Protein AF-A0A4R2ZAX1-F1 (afdb_monomer_lite)

Secondary structure (DSSP, 8-state):
-------------TTS---HHHHHHHHHHHHHHHHHHHHS--THHHH---HHHHHHHHHH-HHHHHHHHHHHHHHHTT-S-------S----SS----------------------------

Structure (mmCIF, N/CA/C/O backbone):
data_AF-A0A4R2ZAX1-F1
#
_entry.id   AF-A0A4R2ZAX1-F1
#
loop_
_atom_site.group_PDB
_atom_site.id
_atom_site.type_symbol
_atom_site.label_atom_id
_atom_site.label_alt_id
_atom_site.label_comp_id
_atom_site.label_asym_id
_atom_site.label_entity_id
_atom_site.label_seq_id
_atom_site.pdbx_PDB_ins_code
_atom_site.Cartn_x
_atom_site.Cartn_y
_atom_site.Cartn_z
_atom_site.occupancy
_atom_site.B_iso_or_equiv
_atom_site.auth_seq_id
_atom_site.auth_comp_id
_atom_site.auth_asym_id
_atom_site.auth_atom_id
_atom_site.pdbx_PDB_model_num
ATOM 1 N N . MET A 1 1 ? -13.861 -36.154 13.184 1.00 59.50 1 MET A N 1
ATOM 2 C CA . MET A 1 1 ? -14.965 -35.185 12.996 1.00 59.50 1 MET A CA 1
ATOM 3 C C . MET A 1 1 ? -15.393 -34.821 14.409 1.00 59.50 1 MET A C 1
ATOM 5 O O . MET A 1 1 ? -15.868 -35.712 15.083 1.00 59.50 1 MET A O 1
ATOM 9 N N . THR A 1 2 ? -15.081 -33.687 15.022 1.00 68.56 2 THR A N 1
ATOM 10 C CA . THR A 1 2 ? -14.917 -32.296 14.586 1.00 68.56 2 THR A CA 1
ATOM 11 C C . THR A 1 2 ? -13.997 -31.585 15.585 1.00 68.56 2 THR A C 1
ATOM 13 O O . THR A 1 2 ? -14.235 -31.703 16.780 1.00 68.56 2 THR A O 1
ATOM 16 N N . ASP A 1 3 ? -13.019 -30.818 15.114 1.00 42.81 3 ASP A N 1
ATOM 17 C CA . ASP A 1 3 ? -12.650 -29.556 15.763 1.00 42.81 3 ASP A CA 1
ATOM 18 C C . ASP A 1 3 ? -12.007 -28.669 14.694 1.00 42.81 3 ASP A C 1
ATOM 20 O O . ASP A 1 3 ? -10.927 -28.943 14.174 1.00 42.81 3 ASP A O 1
ATOM 24 N N . THR A 1 4 ? -12.760 -27.669 14.258 1.00 69.31 4 THR A N 1
ATOM 25 C CA . THR A 1 4 ? -12.258 -26.559 13.456 1.00 69.31 4 THR A CA 1
ATOM 26 C C . THR A 1 4 ? -12.367 -25.337 14.340 1.00 69.31 4 THR A C 1
ATOM 28 O O . THR A 1 4 ? -13.487 -24.913 14.626 1.00 69.31 4 THR A O 1
ATOM 31 N N . PRO A 1 5 ? -11.236 -24.732 14.717 1.00 63.22 5 PRO A N 1
ATOM 32 C CA . PRO A 1 5 ? -11.286 -23.338 15.097 1.00 63.22 5 PRO A CA 1
ATOM 33 C C . PRO A 1 5 ? -10.113 -22.574 14.487 1.00 63.22 5 PRO A C 1
ATOM 35 O O . PRO A 1 5 ? -8.964 -22.764 14.875 1.00 63.22 5 PRO A O 1
ATOM 38 N N . GLN A 1 6 ? -10.421 -21.655 13.571 1.00 44.16 6 GLN A N 1
ATOM 39 C CA . GLN A 1 6 ? -9.956 -20.269 13.688 1.00 44.16 6 GLN A CA 1
ATOM 40 C C . GLN A 1 6 ? -10.582 -19.386 12.606 1.00 44.16 6 GLN A C 1
ATOM 42 O O . GLN A 1 6 ? -10.069 -19.207 11.507 1.00 44.16 6 GLN A O 1
ATOM 47 N N . ASN A 1 7 ? -11.704 -18.785 12.983 1.00 66.56 7 ASN A N 1
ATOM 48 C CA . ASN A 1 7 ? -11.965 -17.376 12.726 1.00 66.56 7 ASN A CA 1
ATOM 49 C C . ASN A 1 7 ? -12.207 -16.758 14.114 1.00 66.56 7 ASN A C 1
ATOM 51 O O . ASN A 1 7 ? -12.826 -17.423 14.951 1.00 66.56 7 ASN A O 1
ATOM 55 N N . PRO A 1 8 ? -11.702 -15.554 14.413 1.00 53.81 8 PRO A N 1
ATOM 56 C CA . PRO A 1 8 ? -12.649 -14.442 14.370 1.00 53.81 8 PRO A CA 1
ATOM 57 C C . PRO A 1 8 ? -12.025 -13.103 13.951 1.00 53.81 8 PRO A C 1
ATOM 59 O O . PRO A 1 8 ? -10.872 -12.784 14.250 1.00 53.81 8 PRO A O 1
ATOM 62 N N . GLY A 1 9 ? -12.858 -12.267 13.333 1.00 58.75 9 GLY A N 1
ATOM 63 C CA . GLY A 1 9 ? -12.617 -10.837 13.235 1.00 58.75 9 GLY A CA 1
ATOM 64 C C . GLY A 1 9 ? -12.311 -10.233 14.605 1.00 58.75 9 GLY A C 1
ATOM 65 O O . GLY A 1 9 ? -12.940 -10.561 15.610 1.00 58.75 9 GLY A O 1
ATOM 66 N N . ALA A 1 10 ? -11.339 -9.330 14.635 1.00 45.19 10 ALA A N 1
ATOM 67 C CA . ALA A 1 10 ? -11.029 -8.536 15.808 1.00 45.19 10 ALA A CA 1
ATOM 68 C C . ALA A 1 10 ? -11.028 -7.062 15.409 1.00 45.19 10 ALA A C 1
ATOM 70 O O . ALA A 1 10 ? -10.055 -6.539 14.865 1.00 45.19 10 ALA A O 1
ATOM 71 N N . ALA A 1 11 ? -12.152 -6.410 15.701 1.00 52.56 11 ALA A N 1
ATOM 72 C CA . ALA A 1 11 ? -12.218 -4.979 15.925 1.00 52.56 11 ALA A CA 1
ATOM 73 C C . ALA A 1 11 ? -11.217 -4.619 17.033 1.00 52.56 11 ALA A C 1
ATOM 75 O O . ALA A 1 11 ? -11.395 -5.037 18.176 1.00 52.56 11 ALA A O 1
ATOM 76 N N . LYS A 1 12 ? -10.146 -3.901 16.685 1.00 48.34 12 LYS A N 1
ATOM 77 C CA . LYS A 1 12 ? -9.201 -3.317 17.643 1.00 48.34 12 LYS A CA 1
ATOM 78 C C . LYS A 1 12 ? -8.815 -1.918 17.169 1.00 48.34 12 LYS A C 1
ATOM 80 O O . LYS A 1 12 ? -8.090 -1.778 16.189 1.00 48.34 12 LYS A O 1
ATOM 85 N N . ASP A 1 13 ? -9.418 -0.941 17.842 1.00 47.03 13 ASP A N 1
ATOM 86 C CA . ASP A 1 13 ? -8.963 0.431 18.106 1.00 47.03 13 ASP A CA 1
ATOM 87 C C . ASP A 1 13 ? -8.392 1.233 16.916 1.00 47.03 13 ASP A C 1
ATOM 89 O O . ASP A 1 13 ? -7.234 1.054 16.536 1.00 47.03 13 ASP A O 1
ATOM 93 N N . PRO A 1 14 ? -9.162 2.176 16.333 1.00 54.44 14 PRO A N 1
ATOM 94 C CA . PRO A 1 14 ? -8.830 2.759 15.032 1.00 54.44 14 PRO A CA 1
ATOM 95 C C . PRO A 1 14 ? -7.613 3.700 14.999 1.00 54.44 14 PRO A C 1
ATOM 97 O O . PRO A 1 14 ? -7.168 4.020 13.902 1.00 54.44 14 PRO A O 1
ATOM 100 N N . LEU A 1 15 ? -7.059 4.166 16.130 1.00 52.66 15 LEU A N 1
ATOM 101 C CA . LEU A 1 15 ? -6.051 5.247 16.118 1.00 52.66 15 LEU A CA 1
ATOM 102 C C . LEU A 1 15 ? -4.958 5.181 17.207 1.00 52.66 15 LEU A C 1
ATOM 104 O O . LEU A 1 15 ? -4.356 6.204 17.532 1.00 52.66 15 LEU A O 1
ATOM 108 N N . HIS A 1 16 ? -4.633 4.014 17.770 1.00 44.53 16 HIS A N 1
ATOM 109 C CA . HIS A 1 16 ? -3.460 3.907 18.654 1.00 44.53 16 HIS A CA 1
ATOM 110 C C . HIS A 1 16 ? -2.325 3.102 18.019 1.00 44.53 16 HIS A C 1
ATOM 112 O O . HIS A 1 16 ? -2.410 1.889 17.864 1.00 44.53 16 HIS A O 1
ATOM 118 N N . GLY A 1 17 ? -1.242 3.801 17.657 1.00 52.59 17 GLY A N 1
ATOM 119 C CA . GLY A 1 17 ? 0.031 3.187 17.278 1.00 52.59 17 GLY A CA 1
ATOM 120 C C . GLY A 1 17 ? 0.022 2.496 15.917 1.00 52.59 17 GLY A C 1
ATOM 121 O O . GLY A 1 17 ? 0.409 1.332 15.830 1.00 52.59 17 GLY A O 1
ATOM 122 N N . VAL A 1 18 ? -0.398 3.191 14.850 1.00 68.19 18 VAL A N 1
ATOM 123 C CA . VAL A 1 18 ? -0.291 2.657 13.482 1.00 68.19 18 VAL A CA 1
ATOM 124 C C . VAL A 1 18 ? 1.183 2.398 13.176 1.00 68.19 18 VAL A C 1
ATOM 126 O O . VAL A 1 18 ? 1.967 3.304 12.910 1.00 68.19 18 VAL A O 1
ATOM 129 N N . THR A 1 19 ? 1.575 1.133 13.266 1.00 85.06 19 THR A N 1
ATOM 130 C CA . THR A 1 19 ? 2.918 0.687 12.925 1.00 85.06 19 THR A CA 1
ATOM 131 C C . THR A 1 19 ? 3.063 0.607 11.409 1.00 85.06 19 THR A C 1
ATOM 133 O O . THR A 1 19 ? 2.081 0.467 10.677 1.00 85.06 19 THR A O 1
ATOM 136 N N . LEU A 1 20 ? 4.309 0.598 10.930 1.00 87.25 20 LEU A N 1
ATOM 137 C CA . LEU A 1 20 ? 4.616 0.335 9.521 1.00 87.25 20 LEU A CA 1
ATOM 138 C C . LEU A 1 20 ? 3.970 -0.970 9.013 1.00 87.25 20 LEU A C 1
ATOM 140 O O . LEU A 1 20 ? 3.597 -1.071 7.849 1.00 87.25 20 LEU A O 1
ATOM 144 N N . GLU A 1 21 ? 3.812 -1.961 9.896 1.00 89.62 21 GLU A N 1
ATOM 145 C CA . GLU A 1 21 ? 3.100 -3.209 9.607 1.00 89.62 21 GLU A CA 1
ATOM 146 C C . GLU A 1 21 ? 1.612 -2.980 9.365 1.00 89.62 21 GLU A C 1
ATOM 148 O O . GLU A 1 21 ? 1.071 -3.483 8.379 1.00 89.62 21 GLU A O 1
ATOM 153 N N . LYS A 1 22 ? 0.954 -2.212 10.238 1.00 87.44 22 LYS A N 1
ATOM 154 C CA . LYS A 1 22 ? -0.475 -1.932 10.116 1.00 87.44 22 LYS A CA 1
ATOM 155 C C . LYS A 1 22 ? -0.767 -1.137 8.850 1.00 87.44 22 LYS A C 1
ATOM 157 O O . LYS A 1 22 ? -1.651 -1.524 8.096 1.00 87.44 22 LYS A O 1
ATOM 162 N N . LEU A 1 23 ? 0.024 -0.097 8.600 1.00 89.62 23 LEU A N 1
ATOM 163 C CA . LEU A 1 23 ? -0.051 0.729 7.400 1.00 89.62 23 LEU A CA 1
ATOM 164 C C . LEU A 1 23 ? 0.061 -0.126 6.131 1.00 89.62 23 LEU A C 1
ATOM 166 O O . LEU A 1 23 ? -0.827 -0.100 5.279 1.00 89.62 23 LEU A O 1
ATOM 170 N N . LEU A 1 24 ? 1.115 -0.943 6.038 1.00 90.50 24 LEU A N 1
ATOM 171 C CA . LEU A 1 24 ? 1.327 -1.817 4.887 1.00 90.50 24 LEU A CA 1
ATOM 172 C C . LEU A 1 24 ? 0.185 -2.826 4.722 1.00 90.50 24 LEU A C 1
ATOM 174 O 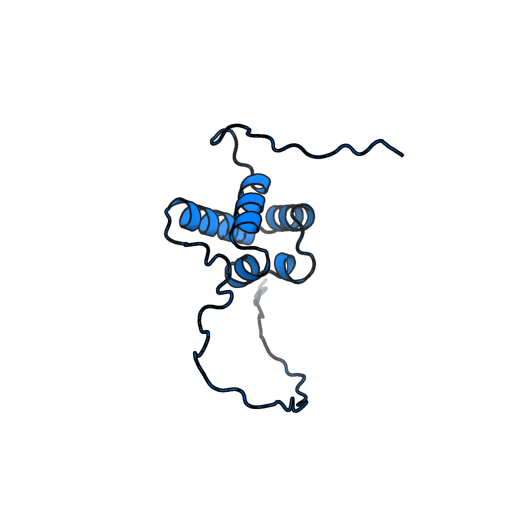O . LEU A 1 24 ? -0.276 -3.047 3.607 1.00 90.50 24 LEU A O 1
ATOM 178 N N . THR A 1 25 ? -0.282 -3.426 5.819 1.00 90.25 25 THR A N 1
ATOM 179 C CA . THR A 1 25 ? -1.384 -4.398 5.785 1.00 90.25 25 THR A CA 1
ATOM 180 C C . THR A 1 25 ? -2.665 -3.752 5.265 1.00 90.25 25 THR A C 1
ATOM 182 O O . THR A 1 25 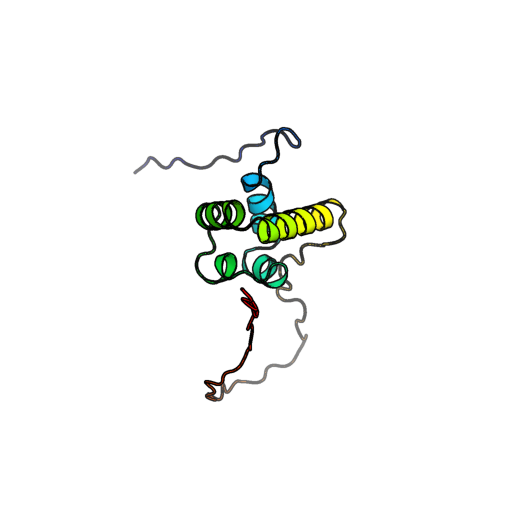? -3.309 -4.329 4.398 1.00 90.25 25 THR A O 1
ATOM 185 N N . THR A 1 26 ? -2.999 -2.538 5.714 1.00 88.69 26 THR A N 1
ATOM 186 C CA . THR A 1 26 ? -4.167 -1.791 5.225 1.00 88.69 26 THR A CA 1
ATOM 187 C C . THR A 1 26 ? -4.063 -1.499 3.728 1.00 88.69 26 THR A C 1
ATOM 189 O O . THR A 1 26 ? -5.026 -1.708 2.993 1.00 88.69 26 THR A O 1
ATOM 192 N N . LEU A 1 27 ? -2.895 -1.058 3.251 1.00 89.56 27 LEU A N 1
ATOM 193 C CA . LEU A 1 27 ? -2.683 -0.805 1.824 1.00 89.56 27 LEU A CA 1
ATOM 194 C C . LEU A 1 27 ? -2.830 -2.080 0.986 1.00 89.56 27 LEU A C 1
ATOM 196 O O . LEU A 1 27 ? -3.489 -2.072 -0.051 1.00 89.56 27 LEU A O 1
ATOM 200 N N . VAL A 1 28 ? -2.247 -3.189 1.440 1.00 89.62 28 VAL A N 1
ATOM 201 C CA . VAL A 1 28 ? -2.350 -4.481 0.751 1.00 89.62 28 VAL A CA 1
ATOM 202 C C . VAL A 1 28 ? -3.789 -5.003 0.755 1.00 89.62 28 VAL A C 1
ATOM 204 O O . VAL A 1 28 ? -4.221 -5.542 -0.257 1.00 89.62 28 VAL A O 1
ATOM 207 N N . ASP A 1 29 ? -4.532 -4.825 1.845 1.00 87.31 29 ASP A N 1
ATOM 208 C CA . ASP A 1 29 ? -5.932 -5.254 1.962 1.00 87.31 29 ASP A CA 1
ATOM 209 C C . ASP A 1 29 ? -6.856 -4.487 0.996 1.00 87.31 29 ASP A C 1
ATOM 211 O O . ASP A 1 29 ? -7.731 -5.078 0.369 1.00 87.31 29 ASP A O 1
ATOM 215 N N . ASN A 1 30 ? -6.602 -3.186 0.798 1.00 87.44 30 ASN A N 1
ATOM 216 C CA . ASN A 1 30 ? -7.426 -2.330 -0.064 1.00 87.44 30 ASN A CA 1
ATOM 217 C C . ASN A 1 30 ? -7.023 -2.365 -1.550 1.00 87.44 30 ASN A C 1
ATOM 219 O O . ASN A 1 30 ? -7.893 -2.345 -2.421 1.00 87.44 30 ASN A O 1
ATOM 223 N N . PHE A 1 31 ? -5.722 -2.394 -1.860 1.00 86.88 31 PHE A N 1
ATOM 224 C CA . PHE A 1 31 ? -5.207 -2.288 -3.236 1.00 86.88 31 PHE A CA 1
ATOM 225 C C . PHE A 1 31 ? -4.604 -3.594 -3.772 1.00 86.88 31 PHE A C 1
ATOM 227 O O . PHE A 1 31 ? -4.583 -3.830 -4.982 1.00 86.88 31 PHE A O 1
ATOM 234 N N . GLY A 1 32 ? -4.077 -4.440 -2.890 1.00 88.25 32 GLY A N 1
ATOM 235 C CA . GLY A 1 32 ? -3.301 -5.618 -3.257 1.00 88.25 32 GLY A CA 1
ATOM 236 C C . GLY A 1 32 ? -1.864 -5.313 -3.695 1.00 88.25 32 GLY A C 1
ATOM 237 O O . GLY A 1 32 ? -1.495 -4.211 -4.103 1.00 88.25 32 GLY A O 1
ATOM 238 N N . TRP A 1 33 ? -1.030 -6.352 -3.665 1.00 87.94 33 TRP A N 1
ATOM 239 C CA . TRP A 1 33 ? 0.378 -6.297 -4.067 1.00 87.94 33 TRP A CA 1
ATOM 240 C C . TRP A 1 33 ? 0.668 -5.727 -5.468 1.00 87.94 33 TRP A C 1
ATOM 242 O O . TRP A 1 33 ? 1.621 -4.955 -5.577 1.00 87.94 33 TRP A O 1
ATOM 252 N N . PRO A 1 34 ? -0.089 -6.038 -6.544 1.00 86.25 34 PRO A N 1
ATOM 253 C CA . PRO A 1 34 ? 0.251 -5.528 -7.876 1.00 86.25 34 PRO A CA 1
ATOM 254 C C . PRO A 1 34 ? 0.070 -4.008 -7.996 1.00 86.25 34 PRO A C 1
ATOM 256 O O . PRO A 1 34 ? 0.873 -3.341 -8.651 1.00 86.25 34 PRO A O 1
ATOM 259 N N . ALA A 1 35 ? -0.947 -3.448 -7.337 1.00 86.75 35 ALA A N 1
ATOM 260 C CA . ALA A 1 35 ? -1.164 -2.007 -7.301 1.00 86.75 35 ALA A CA 1
ATOM 261 C C . ALA A 1 35 ? -0.064 -1.314 -6.486 1.00 86.75 35 ALA A C 1
ATOM 263 O O . ALA A 1 35 ? 0.530 -0.348 -6.962 1.00 86.75 35 ALA A O 1
ATOM 264 N N . LEU A 1 36 ? 0.301 -1.871 -5.325 1.00 88.12 36 LEU A N 1
ATOM 265 C CA . LEU A 1 36 ? 1.418 -1.361 -4.522 1.00 88.12 36 LEU A CA 1
ATOM 266 C C . LEU A 1 36 ? 2.745 -1.401 -5.286 1.00 88.12 36 LEU A C 1
ATOM 268 O O . LEU A 1 36 ? 3.497 -0.439 -5.227 1.00 88.12 36 LEU A O 1
ATOM 272 N N . ALA A 1 37 ? 3.023 -2.473 -6.032 1.00 88.94 37 ALA A N 1
ATOM 273 C CA . ALA A 1 37 ? 4.229 -2.590 -6.855 1.00 88.94 37 ALA A CA 1
ATOM 274 C C . ALA A 1 37 ? 4.266 -1.602 -8.035 1.00 88.94 37 ALA A C 1
ATOM 276 O O . ALA A 1 37 ? 5.342 -1.331 -8.571 1.00 88.94 37 ALA A O 1
ATOM 277 N N . SER A 1 38 ? 3.099 -1.108 -8.460 1.00 87.06 38 SER A N 1
ATOM 278 C CA . SER A 1 38 ? 2.974 -0.105 -9.523 1.00 87.06 38 SER A CA 1
ATOM 279 C C . SER A 1 38 ? 3.214 1.307 -8.994 1.00 87.06 38 SER A C 1
ATOM 281 O O . SER A 1 38 ? 3.818 2.114 -9.691 1.00 87.06 38 SER A O 1
ATOM 283 N N . GLN A 1 39 ? 2.776 1.588 -7.764 1.00 86.81 39 GLN A N 1
ATOM 284 C CA . GLN A 1 39 ? 3.021 2.865 -7.089 1.00 86.81 39 GLN A CA 1
ATOM 285 C C . GLN A 1 39 ? 4.455 2.944 -6.551 1.00 86.81 39 GLN A C 1
ATOM 287 O O . GLN A 1 39 ? 5.186 3.890 -6.817 1.00 86.81 39 GLN A O 1
ATOM 292 N N . VAL A 1 40 ? 4.889 1.899 -5.847 1.00 87.69 40 VAL A N 1
ATOM 293 C CA . VAL A 1 40 ? 6.233 1.773 -5.285 1.00 87.69 40 VAL A CA 1
ATOM 294 C C . VAL A 1 40 ? 6.965 0.693 -6.068 1.00 87.69 40 VAL A C 1
ATOM 296 O O . VAL A 1 40 ? 6.806 -0.505 -5.816 1.00 87.69 40 VAL A O 1
ATOM 299 N N . ASN A 1 41 ? 7.784 1.111 -7.034 1.00 85.69 41 ASN A N 1
ATOM 300 C CA . ASN A 1 41 ? 8.504 0.208 -7.933 1.00 85.69 41 ASN A CA 1
ATOM 301 C C . ASN A 1 41 ? 9.688 -0.497 -7.235 1.00 85.69 41 ASN A C 1
ATOM 303 O O . ASN A 1 41 ? 10.852 -0.303 -7.586 1.00 85.69 41 ASN A O 1
ATOM 307 N N . ILE A 1 42 ? 9.394 -1.335 -6.238 1.00 86.00 42 ILE A N 1
ATOM 308 C CA . ILE A 1 42 ? 10.364 -2.165 -5.518 1.00 86.00 42 ILE A CA 1
ATOM 309 C C . ILE A 1 42 ? 10.166 -3.642 -5.843 1.00 86.00 42 ILE A C 1
ATOM 311 O O . ILE A 1 42 ? 9.048 -4.146 -5.952 1.00 86.00 42 ILE A O 1
ATOM 315 N N . ASN A 1 43 ? 11.277 -4.375 -5.947 1.00 84.69 43 ASN A N 1
ATOM 316 C CA . ASN A 1 43 ? 11.226 -5.796 -6.286 1.00 84.69 43 ASN A CA 1
ATOM 317 C C . ASN A 1 43 ? 10.591 -6.656 -5.177 1.00 84.69 43 ASN A C 1
ATOM 319 O O . ASN A 1 43 ? 10.068 -7.733 -5.452 1.00 84.69 43 ASN A O 1
ATOM 323 N N . CYS A 1 44 ? 10.586 -6.153 -3.937 1.00 85.88 44 CYS A N 1
ATOM 324 C CA . CYS A 1 44 ? 9.995 -6.830 -2.785 1.00 85.88 44 CYS A CA 1
ATOM 325 C C . CYS A 1 44 ? 8.515 -7.186 -3.008 1.00 85.88 44 CYS A C 1
ATOM 327 O O . CYS A 1 44 ? 8.101 -8.291 -2.683 1.00 85.88 44 CYS A O 1
ATOM 329 N N . PHE A 1 45 ? 7.734 -6.291 -3.619 1.00 86.31 45 PHE A N 1
ATOM 330 C CA . PHE A 1 45 ? 6.309 -6.518 -3.886 1.00 86.31 45 PHE A CA 1
ATOM 331 C C . PHE A 1 45 ? 6.043 -7.407 -5.109 1.00 86.31 45 PHE A C 1
ATOM 333 O O . PHE A 1 45 ? 4.923 -7.876 -5.286 1.00 86.31 45 PHE A O 1
ATOM 340 N N . LYS A 1 46 ? 7.059 -7.649 -5.949 1.00 85.12 46 LYS A N 1
ATOM 341 C CA . LYS A 1 46 ? 6.951 -8.460 -7.173 1.00 85.12 46 LYS A CA 1
ATOM 342 C C . LYS A 1 46 ? 7.416 -9.902 -6.968 1.00 85.12 46 LYS A C 1
ATOM 344 O O . LYS A 1 46 ? 6.802 -10.808 -7.515 1.00 85.12 46 LYS A O 1
ATOM 349 N N . SER A 1 47 ? 8.502 -10.103 -6.217 1.00 82.81 47 SER A N 1
ATOM 350 C CA . SER A 1 47 ? 9.141 -11.421 -6.051 1.00 82.81 47 SER A CA 1
ATOM 351 C C . SER A 1 47 ? 8.644 -12.180 -4.818 1.00 82.81 47 SER A C 1
ATOM 353 O O . SER A 1 47 ? 8.285 -13.344 -4.933 1.00 82.81 47 SER A O 1
ATOM 355 N N . ASP A 1 48 ? 8.555 -11.515 -3.662 1.00 79.38 48 ASP A N 1
ATOM 356 C CA . ASP A 1 48 ? 8.142 -12.130 -2.392 1.00 79.38 48 ASP A CA 1
ATOM 357 C C . ASP A 1 48 ? 7.087 -11.258 -1.690 1.00 79.38 48 ASP A C 1
ATOM 359 O O . ASP A 1 48 ? 7.374 -10.652 -0.646 1.00 79.38 48 ASP A O 1
ATOM 363 N N . PRO A 1 49 ? 5.865 -11.157 -2.258 1.00 84.12 49 PRO A N 1
ATOM 364 C CA . PRO A 1 49 ? 4.786 -10.340 -1.713 1.00 84.12 49 PRO A CA 1
ATOM 365 C C . PRO A 1 49 ? 4.291 -10.905 -0.373 1.00 84.12 49 PRO A C 1
ATOM 367 O O . PRO A 1 49 ? 3.334 -11.671 -0.285 1.00 84.12 49 PRO A O 1
ATOM 370 N N . SER A 1 50 ? 4.981 -10.532 0.701 1.00 89.69 50 SER A N 1
ATOM 371 C CA . SER A 1 50 ? 4.653 -10.889 2.077 1.00 89.69 50 SER A CA 1
ATOM 372 C C . SER A 1 50 ? 4.911 -9.707 2.998 1.00 89.69 50 SER A C 1
ATOM 374 O O . SER A 1 50 ? 5.912 -8.996 2.859 1.00 89.69 50 SER A O 1
ATOM 376 N N . VAL A 1 51 ? 4.037 -9.527 3.990 1.00 88.19 51 VAL A N 1
ATOM 377 C CA . VAL A 1 51 ? 4.135 -8.451 4.986 1.00 88.19 51 VAL A CA 1
ATOM 378 C C . VAL A 1 51 ? 5.471 -8.518 5.733 1.00 88.19 51 VAL A C 1
ATOM 380 O O . VAL A 1 51 ? 6.179 -7.518 5.827 1.00 88.19 51 VAL A O 1
ATOM 383 N N . LYS A 1 52 ? 5.896 -9.708 6.178 1.00 87.25 52 LYS A N 1
ATOM 384 C CA . LYS A 1 52 ? 7.154 -9.885 6.930 1.00 87.25 52 LYS A CA 1
ATOM 385 C C . LYS A 1 52 ? 8.397 -9.557 6.091 1.00 87.25 52 LYS A C 1
ATOM 387 O O . LYS A 1 52 ? 9.301 -8.877 6.580 1.00 87.25 52 LYS A O 1
ATOM 392 N N . SER A 1 53 ? 8.439 -10.022 4.838 1.00 89.38 53 SER A N 1
ATOM 393 C CA . SER A 1 53 ? 9.549 -9.750 3.907 1.00 89.38 53 SER A CA 1
ATOM 394 C C . SER A 1 53 ? 9.635 -8.256 3.581 1.00 89.38 53 SER A C 1
ATOM 396 O O . SER A 1 53 ? 10.693 -7.636 3.716 1.00 89.38 53 SER A O 1
ATOM 398 N N . SER A 1 54 ? 8.480 -7.652 3.301 1.00 90.62 54 SER A N 1
ATOM 399 C CA . SER A 1 54 ? 8.342 -6.221 3.041 1.00 90.62 54 SER A CA 1
ATOM 400 C C . SER A 1 54 ? 8.808 -5.376 4.217 1.00 90.62 54 SER A C 1
ATOM 402 O O . SER A 1 54 ? 9.630 -4.487 4.035 1.00 90.62 54 SER A O 1
ATOM 404 N N . LEU A 1 55 ? 8.400 -5.687 5.448 1.00 90.62 55 LEU A N 1
ATOM 405 C CA . LEU A 1 55 ? 8.859 -4.948 6.627 1.00 90.62 55 LEU A CA 1
ATOM 406 C C . LEU A 1 55 ? 10.367 -5.048 6.834 1.00 90.62 55 LEU A C 1
ATOM 408 O O . LEU A 1 55 ? 11.010 -4.047 7.153 1.00 90.62 55 LEU A O 1
ATOM 412 N N . LYS A 1 56 ? 10.957 -6.229 6.622 1.00 90.88 56 LYS A N 1
ATOM 413 C CA . LYS A 1 56 ? 12.414 -6.394 6.677 1.00 90.88 56 LYS A CA 1
ATOM 414 C C . LYS A 1 56 ? 13.109 -5.518 5.629 1.00 90.88 56 LYS A C 1
ATOM 416 O O . LYS A 1 56 ? 14.142 -4.923 5.936 1.00 90.88 56 LYS A O 1
ATOM 421 N N . PHE A 1 57 ? 12.536 -5.397 4.432 1.00 91.00 57 PHE A N 1
ATOM 422 C CA . PHE A 1 57 ? 13.046 -4.529 3.371 1.00 91.00 57 PHE A CA 1
ATOM 423 C C . PHE A 1 57 ? 12.890 -3.037 3.711 1.00 91.00 57 PHE A C 1
ATOM 425 O O . PHE A 1 57 ? 13.878 -2.307 3.711 1.00 91.00 57 PHE A O 1
ATOM 432 N N . LEU A 1 58 ? 11.694 -2.592 4.107 1.00 91.06 58 LEU A N 1
ATOM 433 C CA . LEU A 1 58 ? 11.401 -1.202 4.489 1.00 91.06 58 LEU A CA 1
ATOM 434 C C . LEU A 1 58 ? 12.199 -0.745 5.726 1.00 91.06 58 LEU A C 1
ATOM 436 O O . LEU A 1 58 ? 12.448 0.446 5.923 1.00 91.06 58 LEU A O 1
ATOM 440 N N . ARG A 1 59 ? 12.637 -1.677 6.580 1.00 90.56 59 ARG A N 1
ATOM 441 C CA . ARG A 1 59 ? 13.571 -1.391 7.682 1.00 90.56 59 ARG A CA 1
ATOM 442 C C . ARG A 1 59 ? 14.976 -1.041 7.190 1.00 90.56 59 ARG A C 1
ATOM 444 O O . ARG A 1 59 ? 15.597 -0.153 7.764 1.00 90.56 59 ARG A O 1
ATOM 451 N N . ARG A 1 60 ? 15.451 -1.707 6.135 1.00 93.19 60 ARG A N 1
ATOM 452 C CA . ARG A 1 60 ? 16.792 -1.514 5.548 1.00 93.19 60 ARG A CA 1
ATOM 453 C C . ARG A 1 60 ? 16.843 -0.388 4.515 1.00 93.19 60 ARG A C 1
ATOM 455 O O . ARG A 1 60 ? 17.902 0.195 4.316 1.00 93.19 60 ARG A O 1
ATOM 462 N N . THR A 1 61 ? 15.712 -0.087 3.886 1.00 92.81 61 THR A N 1
ATOM 463 C CA . THR A 1 61 ? 15.604 0.858 2.773 1.00 92.81 61 THR A CA 1
ATOM 464 C C . THR A 1 61 ? 14.691 2.025 3.173 1.00 92.81 61 THR A C 1
ATOM 466 O O . THR A 1 61 ? 13.479 1.954 2.958 1.00 92.81 61 THR A O 1
ATOM 469 N N . PRO A 1 62 ? 15.233 3.100 3.782 1.00 89.75 62 PRO A N 1
ATOM 470 C CA . PRO A 1 62 ? 14.422 4.179 4.351 1.00 89.75 62 PRO A CA 1
ATOM 471 C C . PRO A 1 62 ? 13.640 4.975 3.301 1.00 89.75 62 PRO A C 1
ATOM 473 O O . PRO A 1 62 ? 12.513 5.373 3.573 1.00 89.75 62 PRO A O 1
ATOM 476 N N . TRP A 1 63 ? 14.182 5.159 2.090 1.00 91.62 63 TRP A N 1
ATOM 477 C CA . TRP A 1 63 ? 13.453 5.833 1.010 1.00 91.62 63 TRP A CA 1
ATOM 478 C C . TRP A 1 63 ? 12.175 5.071 0.636 1.00 91.62 63 TRP A C 1
ATOM 480 O O . TRP A 1 63 ? 11.124 5.678 0.504 1.00 91.62 63 TRP A O 1
ATOM 490 N N . ALA A 1 64 ? 12.227 3.735 0.576 1.00 91.19 64 ALA A N 1
ATOM 491 C CA . ALA A 1 64 ? 11.063 2.912 0.253 1.00 91.19 64 ALA A CA 1
ATOM 492 C C . ALA A 1 64 ? 10.001 2.961 1.359 1.00 91.19 64 ALA A C 1
ATOM 494 O O . ALA A 1 64 ? 8.810 2.910 1.072 1.00 91.19 64 ALA A O 1
ATOM 495 N N . ARG A 1 65 ? 10.423 3.084 2.627 1.00 91.19 65 ARG A N 1
ATOM 496 C CA . ARG A 1 65 ? 9.497 3.332 3.740 1.00 91.19 65 ARG A CA 1
ATOM 497 C C . ARG A 1 65 ? 8.732 4.633 3.532 1.00 91.19 65 ARG A C 1
ATOM 499 O O . ARG A 1 65 ? 7.514 4.619 3.645 1.00 91.19 65 ARG A O 1
ATOM 506 N N . LYS A 1 66 ? 9.443 5.707 3.184 1.00 91.75 66 LYS A N 1
ATOM 507 C CA . LYS A 1 66 ? 8.840 7.017 2.938 1.00 91.75 66 LYS A CA 1
ATOM 508 C C . LYS A 1 66 ? 7.824 6.966 1.794 1.00 91.75 66 LYS A C 1
ATOM 510 O O . LYS A 1 66 ? 6.735 7.487 1.955 1.00 91.75 66 LYS A O 1
ATOM 515 N N . GLU A 1 67 ? 8.130 6.277 0.694 1.00 91.31 67 GLU A N 1
ATOM 516 C CA . GLU A 1 67 ? 7.182 6.105 -0.423 1.00 91.31 67 GLU A CA 1
ATOM 517 C C . GLU A 1 67 ? 5.889 5.396 0.011 1.00 91.31 67 GLU A C 1
ATOM 519 O O . GLU A 1 67 ? 4.790 5.804 -0.354 1.00 91.31 67 GLU A O 1
ATOM 524 N N . VAL A 1 68 ? 6.013 4.344 0.827 1.00 91.25 68 VAL A N 1
ATOM 525 C CA . VAL A 1 68 ? 4.860 3.605 1.363 1.00 91.25 68 VAL A CA 1
ATOM 526 C C . VAL A 1 68 ? 4.049 4.461 2.346 1.00 91.25 68 VAL A C 1
ATOM 528 O O . VAL A 1 68 ? 2.822 4.394 2.340 1.00 91.25 68 VAL A O 1
ATOM 531 N N . GLU A 1 69 ? 4.712 5.278 3.166 1.00 91.19 69 GLU A N 1
ATOM 532 C CA . GLU A 1 69 ? 4.060 6.243 4.060 1.00 91.19 69 GLU A CA 1
ATOM 533 C C . GLU A 1 69 ? 3.307 7.325 3.275 1.00 91.19 69 GLU A C 1
ATOM 535 O O . GLU A 1 69 ? 2.139 7.566 3.569 1.00 91.19 69 GLU A O 1
ATOM 540 N N . THR A 1 70 ? 3.922 7.917 2.246 1.00 91.44 70 THR A N 1
ATOM 541 C CA . THR A 1 70 ? 3.278 8.904 1.361 1.00 91.44 70 THR A CA 1
ATOM 542 C C . THR A 1 70 ? 2.026 8.323 0.707 1.00 91.44 70 THR A C 1
ATOM 544 O O . THR A 1 70 ? 0.958 8.918 0.795 1.00 91.44 70 THR A O 1
ATOM 547 N N . LEU A 1 71 ? 2.123 7.114 0.146 1.00 90.06 71 LEU A N 1
ATOM 548 C CA . LEU A 1 71 ? 0.986 6.425 -0.472 1.00 90.06 71 LEU A CA 1
ATOM 549 C C . LEU A 1 71 ? -0.157 6.210 0.533 1.00 90.06 71 LEU A C 1
ATOM 551 O O . LEU A 1 71 ? -1.332 6.346 0.200 1.00 90.06 71 LEU A O 1
ATOM 555 N N . TYR A 1 72 ? 0.166 5.897 1.787 1.00 89.19 72 TYR A N 1
ATOM 556 C CA . TYR A 1 72 ? -0.850 5.766 2.827 1.00 89.19 72 TYR A CA 1
ATOM 557 C C . TYR A 1 72 ? -1.512 7.088 3.212 1.00 89.19 72 TYR A C 1
ATOM 559 O O . TYR A 1 72 ? -2.713 7.095 3.480 1.00 89.19 72 TYR A O 1
ATOM 567 N N . LEU A 1 73 ? -0.765 8.195 3.221 1.00 89.56 73 LEU A N 1
ATOM 568 C CA . LEU A 1 73 ? -1.342 9.524 3.421 1.00 89.56 73 LEU A CA 1
ATOM 569 C C . LEU A 1 73 ? -2.321 9.854 2.293 1.00 89.56 73 LEU A C 1
ATOM 571 O O . LEU A 1 73 ? -3.476 10.153 2.581 1.00 89.56 73 LEU A O 1
ATOM 575 N N . ASP A 1 74 ? -1.917 9.654 1.036 1.00 89.06 74 ASP A N 1
ATOM 576 C CA . ASP A 1 74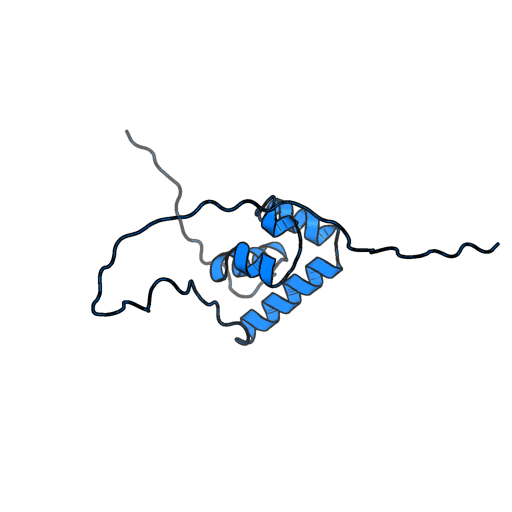 ? -2.787 9.859 -0.128 1.00 89.06 74 ASP A CA 1
ATOM 577 C C . ASP A 1 74 ? -4.057 8.982 -0.077 1.00 89.06 74 ASP A C 1
ATOM 579 O O . ASP A 1 74 ? -5.132 9.371 -0.547 1.00 89.06 74 ASP A O 1
ATOM 583 N N . PHE A 1 75 ? -3.954 7.777 0.493 1.00 86.44 75 PHE A N 1
ATOM 584 C CA . PHE A 1 75 ? -5.095 6.887 0.718 1.00 86.44 75 PHE A CA 1
ATOM 585 C C . PHE A 1 75 ? -6.049 7.418 1.797 1.00 86.44 75 PHE A C 1
ATOM 587 O O . PHE A 1 75 ? -7.262 7.401 1.589 1.00 86.44 75 PHE A O 1
ATOM 594 N N . ILE A 1 76 ? -5.528 7.916 2.923 1.00 86.44 76 ILE A N 1
ATOM 595 C CA . ILE A 1 76 ? -6.348 8.498 3.999 1.00 86.44 76 ILE A CA 1
ATOM 596 C C . ILE A 1 76 ? -7.000 9.810 3.555 1.00 86.44 76 ILE A C 1
ATOM 598 O O . ILE A 1 76 ? -8.169 10.039 3.861 1.00 86.44 76 ILE A O 1
ATOM 602 N N . GLU A 1 77 ? -6.273 10.657 2.825 1.00 86.00 77 GLU A N 1
ATOM 603 C CA . GLU A 1 77 ? -6.790 11.919 2.281 1.00 86.00 77 GLU A CA 1
ATOM 604 C C . GLU A 1 77 ? -7.856 11.693 1.194 1.00 86.00 77 GLU A C 1
ATOM 606 O O . GLU A 1 77 ? -8.576 12.615 0.812 1.00 86.00 77 GLU A O 1
ATOM 611 N N . GLY A 1 78 ? -8.007 10.454 0.712 1.00 82.06 78 GLY A N 1
ATOM 612 C CA . GLY A 1 78 ? -8.996 10.083 -0.297 1.00 82.06 78 GLY A CA 1
ATOM 613 C C . GLY A 1 78 ? -8.584 10.451 -1.722 1.00 82.06 78 GLY A C 1
ATOM 614 O O . GLY A 1 78 ? -9.402 10.360 -2.641 1.00 82.06 78 GLY A O 1
ATOM 615 N N . HIS A 1 79 ? -7.323 10.836 -1.925 1.00 78.62 79 HIS A N 1
ATOM 616 C CA . HIS A 1 79 ? -6.752 11.108 -3.243 1.00 78.62 79 HIS A CA 1
ATOM 617 C C . HIS A 1 79 ? -6.566 9.807 -4.032 1.00 78.62 79 HIS A C 1
ATOM 619 O O . HIS A 1 79 ? -6.815 9.755 -5.240 1.00 78.62 79 HIS A O 1
ATOM 625 N N . LEU A 1 80 ? -6.214 8.722 -3.339 1.00 70.56 80 LEU A N 1
ATOM 626 C CA . LEU A 1 80 ? -6.168 7.383 -3.911 1.00 70.56 80 LEU A CA 1
ATOM 627 C C . LEU A 1 80 ? -7.481 6.654 -3.639 1.00 70.56 80 LEU A C 1
ATOM 629 O O . LEU A 1 80 ? -7.684 6.056 -2.583 1.00 70.56 80 LEU A O 1
ATOM 633 N N . ARG A 1 81 ? -8.371 6.646 -4.634 1.00 67.88 81 ARG A N 1
ATOM 634 C CA . ARG A 1 81 ? -9.496 5.708 -4.626 1.00 67.88 81 ARG A CA 1
ATOM 635 C C . ARG A 1 81 ? -8.934 4.311 -4.902 1.00 67.88 81 ARG A C 1
ATOM 637 O O . ARG A 1 81 ? -8.331 4.132 -5.963 1.00 67.88 81 ARG A O 1
ATOM 644 N N . PRO A 1 82 ? -9.124 3.319 -4.014 1.00 65.12 82 PRO A N 1
ATOM 645 C CA . PRO A 1 82 ? -8.831 1.941 -4.364 1.00 65.12 82 PRO A CA 1
ATOM 646 C C . PRO A 1 82 ? -9.770 1.561 -5.508 1.00 65.12 82 PRO A C 1
ATOM 648 O O . PRO A 1 82 ? -10.968 1.358 -5.306 1.00 65.12 82 PRO A O 1
ATOM 651 N N . ASP A 1 83 ? -9.251 1.534 -6.739 1.00 60.25 83 ASP A N 1
ATOM 652 C CA . ASP A 1 83 ? -9.911 0.850 -7.849 1.00 60.25 83 ASP A CA 1
ATOM 653 C C . ASP A 1 83 ? -9.931 -0.624 -7.446 1.00 60.25 83 ASP A C 1
ATOM 655 O O . ASP A 1 83 ? -8.965 -1.353 -7.668 1.00 60.25 83 ASP A O 1
ATOM 659 N N . MET A 1 84 ? -10.984 -1.024 -6.723 1.00 57.50 84 MET A N 1
ATOM 660 C CA . MET A 1 84 ? -11.226 -2.381 -6.231 1.00 57.50 84 MET A CA 1
ATOM 661 C C . MET A 1 84 ? -11.448 -3.291 -7.426 1.00 57.50 84 MET A C 1
ATOM 663 O O . MET A 1 84 ? -12.564 -3.727 -7.674 1.00 57.50 84 MET A O 1
ATOM 667 N N . THR A 1 85 ? -10.405 -3.555 -8.201 1.00 56.06 85 THR A N 1
ATOM 668 C CA . THR A 1 85 ? -10.488 -4.256 -9.468 1.00 56.06 85 THR A CA 1
ATOM 669 C C . THR A 1 85 ? -11.514 -3.598 -10.400 1.00 56.06 85 THR A C 1
ATOM 671 O O . THR A 1 85 ? -12.730 -3.762 -10.276 1.00 56.06 85 THR A O 1
ATOM 674 N N . ARG A 1 86 ? -11.062 -2.984 -11.486 1.00 49.81 86 ARG A N 1
ATOM 675 C CA . ARG A 1 86 ? -11.869 -2.970 -12.710 1.00 49.81 86 ARG A CA 1
ATOM 676 C C . ARG A 1 86 ? -12.072 -4.407 -13.236 1.00 49.81 86 ARG A C 1
ATOM 678 O O . ARG A 1 86 ? -11.706 -4.748 -14.358 1.00 49.81 86 ARG A O 1
ATOM 685 N N . SER A 1 87 ? -12.707 -5.270 -12.447 1.00 47.41 87 SER A N 1
ATOM 686 C CA . SER A 1 87 ? -13.499 -6.376 -12.933 1.00 47.41 87 SER A CA 1
ATOM 687 C C . SER A 1 87 ? -14.609 -5.782 -13.792 1.00 47.41 87 SER A C 1
ATOM 689 O O . SER A 1 87 ? -15.472 -5.038 -13.338 1.00 47.41 87 SER A O 1
ATOM 691 N N . LYS A 1 88 ? -14.600 -6.149 -15.069 1.00 52.00 88 LYS A N 1
ATOM 692 C CA . LYS A 1 88 ? -15.832 -6.611 -15.709 1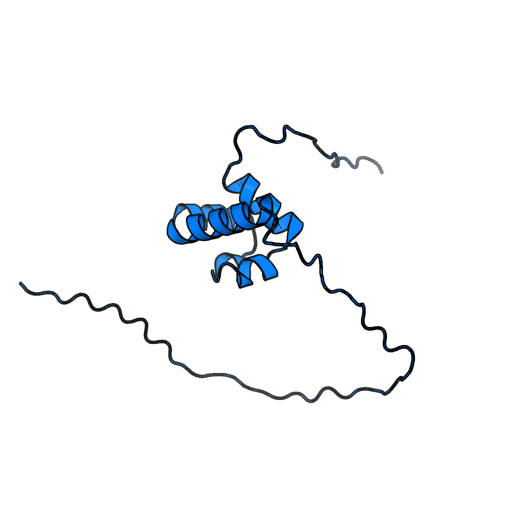.00 52.00 88 LYS A CA 1
ATOM 693 C C . LYS A 1 88 ? -17.046 -5.653 -15.643 1.00 52.00 88 LYS A C 1
ATOM 695 O O . LYS A 1 88 ? -18.145 -6.073 -15.318 1.00 52.00 88 LYS A O 1
ATOM 700 N N . ARG A 1 89 ? -16.897 -4.397 -16.085 1.00 49.12 89 ARG A N 1
ATOM 701 C CA . ARG A 1 89 ? -18.001 -3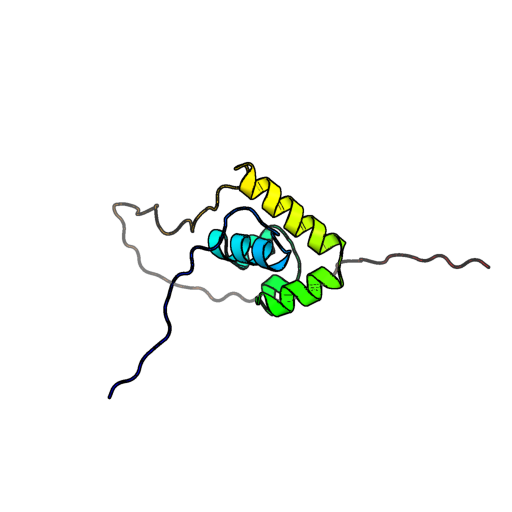.610 -16.691 1.00 49.12 89 ARG A CA 1
ATOM 702 C C . ARG A 1 89 ? -17.573 -2.899 -17.980 1.00 49.12 89 ARG A C 1
ATOM 704 O O . ARG A 1 89 ? -17.611 -1.686 -18.114 1.00 49.12 89 ARG A O 1
ATOM 711 N N . ARG A 1 90 ? -17.174 -3.704 -18.964 1.00 45.50 90 ARG A N 1
ATOM 712 C CA . ARG A 1 90 ? -17.744 -3.624 -20.317 1.00 45.50 90 ARG A CA 1
ATOM 713 C C . ARG A 1 90 ? -18.186 -5.040 -20.663 1.00 45.50 90 ARG A C 1
ATOM 715 O O . ARG A 1 90 ? -17.407 -5.832 -21.178 1.00 45.50 90 ARG A O 1
ATOM 722 N N . THR A 1 91 ? -19.411 -5.388 -20.302 1.00 50.88 91 THR A N 1
ATOM 723 C CA . THR A 1 91 ? -20.210 -6.288 -21.130 1.00 50.88 91 THR A CA 1
ATOM 724 C C . THR A 1 91 ? -20.485 -5.506 -22.417 1.00 50.88 91 THR A C 1
ATOM 726 O O . THR A 1 91 ? -21.161 -4.481 -22.339 1.00 50.88 91 THR A O 1
ATOM 729 N N . PRO A 1 92 ? -19.961 -5.890 -23.594 1.00 51.28 92 PRO A N 1
ATOM 730 C CA . PRO A 1 92 ? -20.685 -5.590 -24.814 1.00 51.28 92 PRO A CA 1
ATOM 731 C C . PRO A 1 92 ? -21.983 -6.398 -24.734 1.00 51.28 92 PRO A C 1
ATOM 733 O O . PRO A 1 92 ? -21.956 -7.629 -24.703 1.00 51.28 92 PRO A O 1
ATOM 736 N N . LEU A 1 93 ? -23.123 -5.720 -24.620 1.00 54.56 93 LEU A N 1
ATOM 737 C CA . LEU A 1 93 ? -24.380 -6.349 -24.991 1.00 54.56 93 LEU A CA 1
ATOM 738 C C . LEU A 1 93 ? -24.276 -6.607 -26.502 1.00 54.56 93 LEU A C 1
ATOM 740 O O . LEU A 1 93 ? -24.306 -5.663 -27.282 1.00 54.56 93 LEU A O 1
ATOM 744 N N . SER A 1 94 ? -24.114 -7.879 -26.873 1.00 53.50 94 SER A N 1
ATOM 745 C CA . SER A 1 94 ? -24.056 -8.409 -28.242 1.00 53.50 94 SER A CA 1
ATOM 746 C C . SER A 1 94 ? -22.707 -8.314 -28.973 1.00 53.50 94 SER A C 1
ATOM 748 O O . SER A 1 94 ? -22.299 -7.254 -29.433 1.00 53.50 94 SER A O 1
ATOM 750 N N . ALA A 1 95 ? -22.025 -9.459 -29.080 1.00 55.47 95 ALA A N 1
ATOM 751 C CA . ALA A 1 95 ? -21.468 -10.018 -30.323 1.00 55.47 95 ALA A CA 1
ATOM 752 C C . ALA A 1 95 ? -20.365 -11.029 -29.975 1.00 55.47 95 ALA A C 1
ATOM 754 O O . ALA A 1 95 ? -19.266 -10.688 -29.539 1.00 55.47 95 ALA A O 1
ATOM 755 N N . GLN A 1 96 ? -20.688 -12.302 -30.145 1.00 51.22 96 GLN A N 1
ATOM 756 C CA . GLN A 1 96 ? -19.780 -13.425 -29.990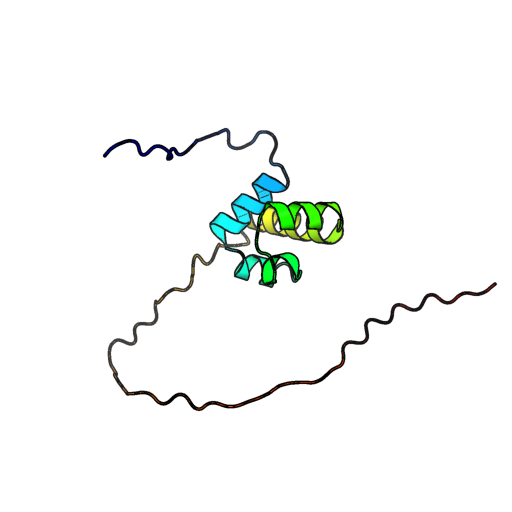 1.00 51.22 96 GLN A CA 1
ATOM 757 C C . GLN A 1 96 ? -18.950 -13.589 -31.271 1.00 51.22 96 GLN A C 1
ATOM 759 O O . GLN A 1 96 ? -19.518 -13.664 -32.356 1.00 51.22 96 GLN A O 1
ATOM 764 N N . ALA A 1 97 ? -17.623 -13.683 -31.155 1.00 55.69 97 ALA A N 1
ATOM 765 C CA . ALA A 1 97 ? -16.757 -14.173 -32.229 1.00 55.69 97 ALA A CA 1
ATOM 766 C C . ALA A 1 97 ? -15.580 -14.982 -31.637 1.00 55.69 97 ALA A C 1
ATOM 768 O O . ALA A 1 97 ? -15.031 -14.578 -30.608 1.00 55.69 97 ALA A O 1
ATOM 769 N N . PRO A 1 98 ? -15.212 -16.138 -32.224 1.00 50.84 98 PRO A N 1
ATOM 770 C CA . PRO A 1 98 ? -14.262 -17.077 -31.635 1.00 50.84 98 PRO A CA 1
ATOM 771 C C . PRO A 1 98 ? -12.787 -16.734 -31.918 1.00 50.84 98 PRO A C 1
ATOM 773 O O . PRO A 1 98 ? -12.436 -15.929 -32.774 1.00 50.84 98 PRO A O 1
ATOM 776 N N . GLN A 1 99 ? -11.933 -17.385 -31.132 1.00 50.12 99 GLN A N 1
ATOM 777 C CA . GLN A 1 99 ? -10.540 -17.088 -30.798 1.00 50.12 99 GLN A CA 1
ATOM 778 C C . GLN A 1 99 ? -9.511 -17.521 -31.857 1.00 50.12 99 GLN A C 1
ATOM 780 O O . GLN A 1 99 ? -9.728 -18.529 -32.525 1.00 50.12 99 GLN A O 1
ATOM 785 N N . LYS A 1 100 ? -8.318 -16.896 -31.849 1.00 46.22 100 LYS A N 1
ATOM 786 C CA . LYS A 1 100 ? -7.012 -17.596 -31.951 1.00 46.22 100 LYS A CA 1
ATOM 787 C C . LYS A 1 100 ? -5.907 -16.817 -31.203 1.00 46.22 100 LYS A C 1
ATOM 789 O O . LYS A 1 100 ? -5.636 -15.680 -31.588 1.00 46.22 100 LYS A O 1
ATOM 794 N N . PRO A 1 101 ? -5.222 -17.399 -30.200 1.00 49.38 101 PRO A N 1
ATOM 795 C CA . PRO A 1 101 ? -3.980 -16.839 -29.670 1.00 49.38 101 PRO A CA 1
ATOM 796 C C . PRO A 1 101 ? -2.816 -17.156 -30.622 1.00 49.38 101 PRO A C 1
ATOM 798 O O . PRO A 1 101 ? -2.562 -18.318 -30.939 1.00 49.38 101 PRO A O 1
ATOM 801 N N . LYS A 1 102 ? -2.103 -16.127 -31.092 1.00 52.03 102 LYS A N 1
ATOM 802 C CA . LYS A 1 102 ? -0.820 -16.290 -31.788 1.00 52.03 102 LYS A CA 1
ATOM 803 C C . LYS A 1 102 ? 0.302 -16.101 -30.772 1.00 52.03 102 LYS A C 1
ATOM 805 O O . LYS A 1 102 ? 0.441 -15.026 -30.197 1.00 52.03 102 LYS A O 1
ATOM 810 N N . VAL A 1 103 ? 1.066 -17.165 -30.541 1.00 53.44 103 VAL A N 1
ATOM 811 C CA . VAL A 1 103 ? 2.362 -17.119 -29.858 1.00 53.44 103 VAL A CA 1
ATOM 812 C C . VAL A 1 103 ? 3.278 -16.147 -30.606 1.00 53.44 103 VAL A C 1
ATOM 814 O O . VAL A 1 103 ? 3.400 -16.240 -31.825 1.00 53.44 103 VAL A O 1
ATOM 817 N N . SER A 1 104 ? 3.904 -15.206 -29.900 1.00 48.59 104 SER A N 1
ATOM 818 C CA . SER A 1 104 ? 5.016 -14.440 -30.460 1.00 48.59 104 SER A CA 1
ATOM 819 C C . SER A 1 104 ? 5.987 -14.040 -29.354 1.00 48.59 104 SER A C 1
ATOM 821 O O . SER A 1 104 ? 5.748 -13.134 -28.563 1.00 48.59 104 SER A O 1
ATOM 823 N N . THR A 1 105 ? 7.062 -14.817 -29.304 1.00 51.19 105 THR A N 1
ATOM 824 C CA . THR A 1 105 ? 8.407 -14.532 -28.804 1.00 51.19 105 THR A CA 1
ATOM 825 C C . THR A 1 105 ? 8.784 -13.050 -28.730 1.00 51.19 105 THR A C 1
ATOM 827 O O . THR A 1 105 ? 8.704 -12.364 -29.744 1.00 51.19 105 THR A O 1
ATOM 830 N N . ALA A 1 106 ? 9.335 -12.614 -27.588 1.00 44.44 106 ALA A N 1
ATOM 831 C CA . ALA A 1 106 ? 10.494 -11.711 -27.545 1.00 44.44 106 ALA A CA 1
ATOM 832 C C . ALA A 1 106 ? 11.146 -11.659 -26.143 1.00 44.44 106 ALA A C 1
ATOM 834 O O . ALA A 1 106 ? 10.516 -11.324 -25.144 1.00 44.44 106 ALA A O 1
ATOM 835 N N . LYS A 1 107 ? 12.443 -11.963 -26.106 1.00 45.00 107 LYS A N 1
ATOM 836 C CA . LYS A 1 107 ? 13.466 -11.692 -25.075 1.00 45.00 107 LYS A CA 1
ATOM 837 C C . LYS A 1 107 ? 14.764 -11.425 -25.874 1.00 45.00 107 LYS A C 1
ATOM 839 O O . LYS A 1 107 ? 14.849 -11.997 -26.963 1.00 45.00 107 LYS A O 1
ATOM 844 N N . PRO A 1 108 ? 15.835 -10.766 -25.380 1.00 61.56 108 PRO A N 1
ATOM 845 C CA . PRO A 1 108 ? 16.028 -9.664 -24.412 1.00 61.56 108 PRO A CA 1
ATOM 846 C C . PRO A 1 108 ? 16.846 -8.474 -25.011 1.00 61.56 108 PRO A C 1
ATOM 848 O O . PRO A 1 108 ? 17.447 -8.623 -26.066 1.00 61.56 108 PRO A O 1
ATOM 851 N N . ALA A 1 109 ? 16.966 -7.343 -24.300 1.00 49.09 109 ALA A N 1
ATOM 852 C CA . ALA A 1 109 ? 18.125 -6.412 -24.303 1.00 49.09 109 ALA A CA 1
ATOM 853 C C . ALA A 1 109 ? 17.896 -5.378 -23.170 1.00 49.09 109 ALA A C 1
ATOM 855 O O . ALA A 1 109 ? 16.796 -4.845 -23.075 1.00 49.09 109 ALA A O 1
ATOM 856 N N . ALA A 1 110 ? 18.741 -5.256 -22.131 1.00 49.16 110 ALA A N 1
ATOM 857 C CA . ALA A 1 110 ? 19.969 -4.434 -22.083 1.00 49.16 110 ALA A CA 1
ATOM 858 C C . ALA A 1 110 ? 19.694 -3.017 -22.634 1.00 49.16 110 ALA A C 1
ATOM 860 O O . ALA A 1 110 ? 19.375 -2.886 -23.805 1.00 49.16 110 ALA A O 1
ATOM 861 N N . ASP A 1 111 ? 19.668 -1.931 -21.863 1.00 54.00 111 ASP A N 1
ATOM 862 C CA . ASP A 1 111 ? 20.726 -1.372 -21.018 1.00 54.00 111 ASP A CA 1
ATOM 863 C C . ASP A 1 111 ? 20.080 -0.312 -20.093 1.00 54.00 111 ASP A C 1
ATOM 865 O O . ASP A 1 111 ? 19.244 0.479 -20.529 1.00 54.00 111 ASP A O 1
ATOM 869 N N . SER A 1 112 ? 20.387 -0.311 -18.797 1.00 55.41 112 SER A N 1
ATOM 870 C CA . SER A 1 112 ? 20.038 0.801 -17.900 1.00 55.41 112 SER A CA 1
ATOM 871 C C . SER A 1 112 ? 21.299 1.184 -17.137 1.00 55.41 112 SER A C 1
ATOM 873 O O . SER A 1 112 ? 21.649 0.492 -16.176 1.00 55.41 112 SER A O 1
ATOM 875 N N . PRO A 1 113 ? 22.001 2.253 -17.546 1.00 54.91 113 PRO A N 1
ATOM 876 C CA . PRO A 1 113 ? 23.247 2.655 -16.925 1.00 54.91 113 PRO A CA 1
ATOM 877 C C . PRO A 1 113 ? 22.949 3.484 -15.672 1.00 54.91 113 PRO A C 1
ATOM 879 O O . PRO A 1 113 ? 22.997 4.711 -15.681 1.00 54.91 113 PRO A O 1
ATOM 882 N N . TRP A 1 114 ? 22.674 2.813 -14.553 1.00 51.81 114 TRP A N 1
ATOM 883 C CA . TRP A 1 114 ? 22.970 3.401 -13.247 1.00 51.81 114 TRP A CA 1
ATOM 884 C C . TRP A 1 114 ? 24.469 3.239 -13.009 1.00 51.81 114 TRP A C 1
ATOM 886 O O . TRP A 1 114 ? 24.893 2.240 -12.434 1.00 51.81 114 TRP A O 1
ATOM 896 N N . ASN A 1 115 ? 25.277 4.205 -13.452 1.00 57.69 115 ASN A N 1
ATOM 897 C CA . ASN A 1 115 ? 26.646 4.318 -12.960 1.00 57.69 115 ASN A CA 1
ATOM 898 C C . ASN A 1 115 ? 26.808 5.622 -12.183 1.00 57.69 115 ASN A C 1
ATOM 900 O O . ASN A 1 115 ? 27.024 6.700 -12.730 1.00 57.69 115 ASN A O 1
ATOM 904 N N . ASN A 1 116 ? 26.658 5.482 -10.871 1.00 60.28 116 ASN A N 1
ATOM 905 C CA . ASN A 1 116 ? 27.028 6.474 -9.881 1.00 60.28 116 ASN A CA 1
ATOM 906 C C . ASN A 1 116 ? 28.565 6.486 -9.818 1.00 60.28 116 ASN A C 1
ATOM 908 O O . ASN A 1 116 ? 29.179 5.467 -9.509 1.00 60.28 116 ASN A O 1
ATOM 912 N N . HIS A 1 117 ? 29.187 7.610 -10.159 1.00 60.03 117 HIS A N 1
ATOM 913 C CA . HIS A 1 117 ? 30.639 7.776 -10.219 1.00 60.03 117 HIS A CA 1
ATOM 914 C C . HIS A 1 117 ? 31.160 8.357 -8.893 1.00 60.03 117 HIS A C 1
ATOM 916 O O . HIS A 1 117 ? 30.896 9.529 -8.621 1.00 60.03 117 HIS A O 1
ATOM 922 N N . PRO A 1 118 ? 31.919 7.617 -8.062 1.00 58.06 118 PRO A N 1
ATOM 923 C CA . PRO A 1 118 ? 32.744 8.236 -7.034 1.00 58.06 118 PRO A CA 1
ATOM 924 C C . PRO A 1 118 ? 34.118 8.576 -7.627 1.00 58.06 118 PRO A C 1
ATOM 926 O O . PRO A 1 118 ? 34.968 7.706 -7.820 1.00 58.06 118 PRO A O 1
ATOM 929 N N . LEU A 1 119 ? 34.348 9.860 -7.914 1.00 60.41 119 LEU A N 1
ATOM 930 C CA . LEU A 1 119 ? 35.676 10.362 -8.256 1.00 60.41 119 LEU A CA 1
ATOM 931 C C . LEU A 1 119 ? 36.526 10.447 -6.979 1.00 60.41 119 LEU A C 1
ATOM 933 O O . LEU A 1 119 ? 36.379 11.363 -6.176 1.00 60.41 119 LEU A O 1
ATOM 937 N N . VAL A 1 120 ? 37.430 9.485 -6.817 1.00 61.34 120 VAL A N 1
ATOM 938 C CA . VAL A 1 120 ? 38.547 9.537 -5.870 1.00 61.34 120 VAL A CA 1
ATOM 939 C C . VAL A 1 120 ? 39.642 10.472 -6.395 1.00 61.34 120 VAL A C 1
ATOM 941 O O . VAL A 1 120 ? 40.194 10.240 -7.469 1.00 61.34 120 VAL A O 1
ATOM 944 N N . LYS A 1 121 ? 39.982 11.509 -5.624 1.00 57.78 121 LYS A N 1
ATOM 945 C CA . LYS A 1 121 ? 41.246 12.275 -5.667 1.00 57.78 121 LYS A CA 1
ATOM 946 C C . LYS A 1 121 ? 41.473 12.746 -4.219 1.00 57.78 121 LYS A C 1
ATOM 948 O O . LYS A 1 121 ? 40.627 13.470 -3.710 1.00 57.78 121 LYS A O 1
ATOM 953 N N . LYS A 1 122 ? 42.270 12.052 -3.403 1.00 58.38 122 LYS A N 1
ATOM 954 C CA . LYS A 1 122 ? 43.741 12.050 -3.321 1.00 58.38 122 LYS A CA 1
ATOM 955 C C . LYS A 1 122 ? 44.296 13.413 -2.941 1.00 58.38 122 LYS A C 1
ATOM 957 O O . LYS A 1 122 ? 44.075 14.353 -3.730 1.00 58.38 122 LYS A O 1
#

pLDDT: mean 71.37, std 17.65, range [42.81, 93.19]

Radius of gyration: 21.69 Å; chains: 1; bounding box: 68×48×51 Å

Sequence (122 aa):
MTDTPQNPGAAKDPLHGVTLEKLLTTLVDNFGWPALASQVNINCFKSDPSVKSSLKFLRRTPWARKEVETLYLDFIEGHLRPDMTRSKRRTPLSAQAPQKPKVSTAKPAADSPWNNHPLVKK

Foldseek 3Di:
DDDDDDDDDDDDDDDPDCDLLNLVVVCCVLANLVRLCVQQVDCCSVPPNDSVSVVVVCVVPVVSSVSSVVVSVCVVVVVDDRPSDPPDPPPPPDDDDDDDDDDDDDDDDDDDDPDDDDDDDD